Protein AF-A0A5M3VNL1-F1 (afdb_monomer)

Secondary structure (DSSP, 8-state):
-B-TTS-BHHHHHHHHTT-----SS---HHHHHHHHHHH-TTHHHHHHHHHHHHHHH-TT----HHHHHHHHHHHHHHHHHTT-HHHHHHHHHHHHHHHT-S-HHHHHHHIIIIIHHHHHTHHHHGGGS-HHHHHHHHTTTTTTTPPPP---

Foldseek 3Di:
DADPVRHDLLNQLVVLLPPDDDPDAPPCVVVLLVLCCVLVVVCVVVLVVVQVVQPVVDPPGGDDLLNSLSVLQVQLSVCLVVVVLVSLVSSLVSLLVQCVDPRVVSVVSSCSNHLLSCLQCCVPCVVSHDPSSSVVSLVCNVVSVHDNDDDD

Structure (mmCIF, N/CA/C/O backbone):
data_AF-A0A5M3VNL1-F1
#
_entry.id   AF-A0A5M3VNL1-F1
#
loop_
_atom_site.group_PDB
_atom_site.id
_atom_site.type_symbol
_atom_site.label_atom_id
_atom_site.label_alt_id
_atom_site.label_comp_id
_atom_site.label_asym_id
_atom_site.label_entity_id
_atom_site.label_seq_id
_atom_site.pdbx_PDB_ins_code
_atom_site.Cartn_x
_atom_site.Cartn_y
_atom_site.Cartn_z
_atom_site.occupancy
_atom_site.B_iso_or_equiv
_atom_site.auth_seq_id
_atom_site.auth_comp_id
_atom_site.auth_asym_id
_atom_site.auth_atom_id
_atom_site.pdbx_PDB_model_num
ATOM 1 N N . MET A 1 1 ? -15.822 5.816 -4.516 1.00 51.69 1 MET A N 1
ATOM 2 C CA . MET A 1 1 ? -16.149 7.159 -3.954 1.00 51.69 1 MET A CA 1
ATOM 3 C C . MET A 1 1 ? -15.296 8.221 -4.661 1.00 51.69 1 MET A C 1
ATOM 5 O O . MET A 1 1 ? -14.184 7.884 -5.049 1.00 51.69 1 MET A O 1
ATOM 9 N N . THR A 1 2 ? -15.790 9.443 -4.906 1.00 43.41 2 THR A N 1
ATOM 10 C CA . THR A 1 2 ? -15.069 10.491 -5.676 1.00 43.41 2 THR A CA 1
ATOM 11 C C . THR A 1 2 ? -15.063 11.834 -4.944 1.00 43.41 2 THR A C 1
ATOM 13 O O . THR A 1 2 ? -16.042 12.140 -4.263 1.00 43.41 2 THR A O 1
ATOM 16 N N . ASP A 1 3 ? -14.007 12.633 -5.108 1.00 54.22 3 ASP A N 1
ATOM 17 C CA . ASP A 1 3 ? -13.865 13.958 -4.487 1.00 54.22 3 ASP A CA 1
ATOM 18 C C . ASP A 1 3 ? -14.772 15.040 -5.130 1.00 54.22 3 ASP A C 1
ATOM 20 O O . ASP A 1 3 ? -15.550 14.778 -6.053 1.00 54.22 3 ASP A O 1
ATOM 24 N N . GLU A 1 4 ? -14.666 16.292 -4.659 1.00 49.66 4 GLU A N 1
ATOM 25 C CA . GLU A 1 4 ? -15.415 17.450 -5.189 1.00 49.66 4 GLU A CA 1
ATOM 26 C C . GLU A 1 4 ? -15.096 17.781 -6.663 1.00 49.66 4 GLU A C 1
ATOM 28 O O . GLU A 1 4 ? -15.836 18.530 -7.309 1.00 49.66 4 GLU A O 1
ATOM 33 N N . LYS A 1 5 ? -14.008 17.227 -7.209 1.00 54.62 5 LYS A N 1
ATOM 34 C CA . LYS A 1 5 ? -13.589 17.347 -8.611 1.00 54.62 5 LYS A CA 1
ATOM 35 C C . LYS A 1 5 ? -13.962 16.115 -9.443 1.00 54.62 5 LYS A C 1
ATOM 37 O O . LYS A 1 5 ? -13.753 16.132 -10.655 1.00 54.62 5 LYS A O 1
ATOM 42 N N . GLY A 1 6 ? -14.558 15.093 -8.827 1.00 57.34 6 GLY A N 1
ATOM 43 C CA . GLY A 1 6 ? -14.907 13.828 -9.466 1.00 57.34 6 GLY A CA 1
ATOM 44 C C . GLY A 1 6 ? -13.727 12.867 -9.634 1.00 57.34 6 GLY A C 1
ATOM 45 O O . GLY A 1 6 ? -13.888 11.872 -10.337 1.00 57.34 6 GLY A O 1
ATOM 46 N N . GLU A 1 7 ? -12.575 13.144 -9.015 1.00 59.06 7 GLU A N 1
ATOM 47 C CA . GLU A 1 7 ? -11.412 12.254 -9.009 1.00 59.06 7 GLU A CA 1
ATOM 48 C C . GLU A 1 7 ? -11.671 11.096 -8.032 1.00 59.06 7 GLU A C 1
ATOM 50 O O . GLU A 1 7 ? -12.153 11.278 -6.911 1.00 59.06 7 GLU A O 1
ATOM 55 N N . THR A 1 8 ? -11.366 9.876 -8.458 1.00 65.06 8 THR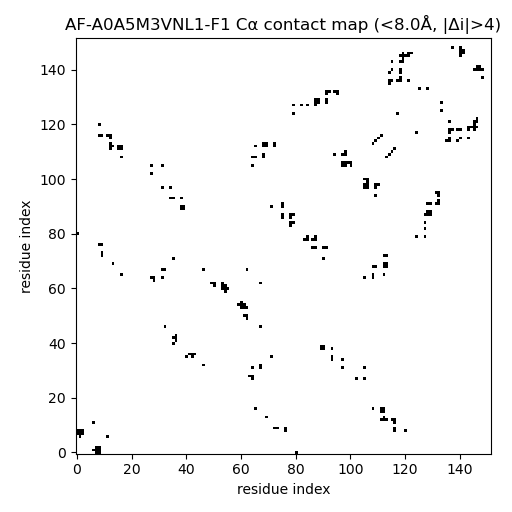 A N 1
ATOM 56 C CA . THR A 1 8 ? -11.374 8.689 -7.595 1.00 65.06 8 THR A CA 1
ATOM 57 C C . THR A 1 8 ? -10.228 8.750 -6.582 1.00 65.06 8 THR A C 1
ATOM 59 O O . THR A 1 8 ? -9.210 9.410 -6.801 1.00 65.06 8 THR A O 1
ATOM 62 N N . MET A 1 9 ? -10.353 8.008 -5.478 1.00 61.34 9 MET A N 1
ATOM 63 C CA . MET A 1 9 ? -9.298 7.895 -4.454 1.00 61.34 9 MET A CA 1
ATOM 64 C C . MET A 1 9 ? -7.929 7.544 -5.058 1.00 61.34 9 MET A C 1
ATOM 66 O O . MET A 1 9 ? -6.891 8.086 -4.678 1.00 61.34 9 MET A O 1
ATOM 70 N N . PHE A 1 10 ? -7.961 6.666 -6.054 1.00 54.94 10 PHE A N 1
ATOM 71 C CA . PHE A 1 10 ? -6.806 6.218 -6.804 1.00 54.94 10 PHE A CA 1
ATOM 72 C C . PHE A 1 10 ? -6.165 7.319 -7.660 1.00 54.94 10 PHE A C 1
ATOM 74 O O . PHE A 1 10 ? -4.942 7.440 -7.682 1.00 54.94 10 PHE A O 1
ATOM 81 N N . GLU A 1 11 ? -6.965 8.137 -8.346 1.00 57.59 11 GLU A N 1
ATOM 82 C CA . GLU A 1 11 ? -6.464 9.215 -9.211 1.00 57.59 11 GLU A CA 1
ATOM 83 C C . GLU A 1 11 ? -5.722 10.294 -8.414 1.00 57.59 11 GLU A C 1
ATOM 85 O O . GLU A 1 11 ? -4.696 10.808 -8.868 1.00 57.59 11 GLU A O 1
ATOM 90 N N . VAL A 1 12 ? -6.172 10.571 -7.189 1.00 58.91 12 VAL A N 1
ATOM 91 C CA . VAL A 1 12 ? -5.509 11.516 -6.282 1.00 58.91 12 VAL A CA 1
ATOM 92 C C . VAL A 1 12 ? -4.145 10.985 -5.825 1.00 58.91 12 VAL A C 1
ATOM 94 O O . VAL A 1 12 ? -3.144 11.689 -5.969 1.00 58.91 12 VAL A O 1
ATOM 97 N N . ALA A 1 13 ? -4.081 9.731 -5.362 1.00 51.62 13 ALA A N 1
ATOM 98 C CA . ALA A 1 13 ? -2.832 9.058 -4.977 1.00 51.62 13 ALA A CA 1
ATOM 99 C C . ALA A 1 13 ? -1.823 8.991 -6.138 1.00 51.62 13 ALA A C 1
ATOM 101 O O . ALA A 1 13 ? -0.607 9.079 -5.971 1.00 51.62 13 ALA A O 1
ATOM 102 N N . MET A 1 14 ? -2.347 8.877 -7.354 1.00 59.78 14 MET A N 1
ATOM 103 C CA . MET A 1 14 ? -1.564 8.817 -8.573 1.00 59.78 14 MET A CA 1
ATOM 104 C C . MET A 1 14 ? -0.910 10.129 -8.979 1.00 59.78 14 MET A C 1
ATOM 106 O O . MET A 1 14 ? 0.213 10.125 -9.485 1.00 59.78 14 MET A O 1
ATOM 110 N N . ARG A 1 15 ? -1.591 11.250 -8.741 1.00 62.09 15 ARG A N 1
ATOM 111 C CA . ARG A 1 15 ? -1.044 12.581 -9.007 1.00 62.09 15 ARG A CA 1
ATOM 112 C C . ARG A 1 15 ? 0.149 12.896 -8.103 1.00 62.09 15 ARG A C 1
ATOM 114 O O . ARG A 1 15 ? 1.102 13.496 -8.586 1.00 62.09 15 ARG A O 1
ATOM 121 N N . ALA A 1 16 ? 0.115 12.471 -6.839 1.00 55.06 16 ALA A N 1
ATOM 122 C CA . ALA A 1 16 ? 1.214 12.674 -5.891 1.00 55.06 16 ALA A CA 1
ATOM 123 C C . ALA A 1 16 ? 2.494 11.927 -6.314 1.00 55.06 16 ALA A C 1
ATOM 125 O O . ALA A 1 16 ? 3.587 12.476 -6.258 1.00 55.06 16 ALA A O 1
ATOM 126 N N . MET A 1 17 ? 2.355 10.710 -6.849 1.00 54.50 17 MET A N 1
ATOM 127 C CA . MET A 1 17 ? 3.491 9.885 -7.283 1.00 54.50 17 MET A CA 1
ATOM 128 C C . MET A 1 17 ? 4.144 10.317 -8.613 1.00 54.50 17 MET A C 1
ATOM 130 O O . MET A 1 17 ? 5.162 9.744 -9.002 1.00 54.50 17 MET A O 1
ATOM 134 N N . ALA A 1 18 ? 3.554 11.258 -9.358 1.00 58.22 18 ALA A N 1
ATOM 135 C CA . ALA A 1 18 ? 3.965 11.579 -10.729 1.00 58.22 18 ALA A CA 1
ATOM 136 C C . ALA A 1 18 ? 5.145 12.571 -10.843 1.00 58.22 18 ALA A C 1
ATOM 138 O O . ALA A 1 18 ? 5.701 12.701 -11.937 1.00 58.22 18 ALA A O 1
ATOM 139 N N . ASP A 1 19 ? 5.571 13.225 -9.756 1.00 48.84 19 ASP A N 1
ATOM 140 C CA . ASP A 1 19 ? 6.730 14.137 -9.744 1.00 48.84 19 ASP A CA 1
ATOM 141 C C . ASP A 1 19 ? 8.049 13.341 -9.641 1.00 48.84 19 ASP A C 1
ATOM 143 O O . ASP A 1 19 ? 8.749 13.293 -8.632 1.00 48.84 19 ASP A O 1
ATOM 147 N N . GLY A 1 20 ? 8.370 12.633 -10.725 1.00 48.47 20 GLY A N 1
ATOM 148 C CA . GLY A 1 20 ? 9.568 11.810 -10.847 1.00 48.47 20 GLY A CA 1
ATOM 149 C C . GLY A 1 20 ? 10.852 12.634 -10.965 1.00 48.47 20 GLY A C 1
ATOM 150 O O . GLY A 1 20 ? 11.078 13.301 -11.975 1.00 48.47 20 GLY A O 1
ATOM 151 N N . SER A 1 21 ? 11.749 12.521 -9.982 1.00 41.94 21 SER A N 1
ATOM 152 C CA . SER A 1 21 ? 13.124 13.024 -10.111 1.00 41.94 21 SER A CA 1
ATOM 153 C C . SER A 1 21 ? 14.162 12.256 -9.279 1.00 41.94 21 SER A C 1
ATOM 155 O O . SER A 1 21 ? 14.864 12.879 -8.490 1.00 41.94 21 SER A O 1
ATOM 157 N N . LEU A 1 22 ? 14.299 10.928 -9.383 1.00 45.62 22 LEU A N 1
ATOM 158 C CA . LEU A 1 22 ? 15.295 10.204 -8.565 1.00 45.62 22 LEU A CA 1
ATOM 159 C C . LEU A 1 22 ? 15.948 9.029 -9.319 1.00 45.62 22 LEU A C 1
ATOM 161 O O . LEU A 1 22 ? 15.529 7.884 -9.189 1.00 45.62 22 LEU A O 1
ATOM 165 N N . ASP A 1 23 ? 16.995 9.340 -10.091 1.00 41.81 23 ASP A N 1
ATOM 166 C CA . ASP A 1 23 ? 17.764 8.406 -10.941 1.00 41.81 23 ASP A CA 1
ATOM 167 C C . ASP A 1 23 ? 19.049 7.836 -10.281 1.00 41.81 23 ASP A C 1
ATOM 169 O O . ASP A 1 23 ? 19.792 7.109 -10.931 1.00 41.81 23 ASP A O 1
ATOM 173 N N . ASP A 1 24 ? 19.320 8.103 -8.993 1.00 42.62 24 ASP A N 1
ATOM 174 C CA . ASP A 1 24 ? 20.570 7.691 -8.304 1.00 42.62 24 ASP A CA 1
ATOM 175 C C . ASP A 1 24 ? 20.341 7.032 -6.916 1.00 42.62 24 ASP A C 1
ATOM 177 O O . ASP A 1 24 ? 21.076 7.260 -5.953 1.00 42.62 24 ASP A O 1
ATOM 181 N N . VAL A 1 25 ? 19.309 6.193 -6.784 1.00 48.88 25 VAL A N 1
ATOM 182 C CA . VAL A 1 25 ? 18.992 5.451 -5.541 1.00 48.88 25 VAL A CA 1
ATOM 183 C C . VAL A 1 25 ? 19.396 3.974 -5.697 1.00 48.88 25 VAL A C 1
ATOM 185 O O . VAL A 1 25 ? 19.259 3.433 -6.799 1.00 48.88 25 VAL A O 1
ATOM 188 N N . PRO A 1 26 ? 19.904 3.291 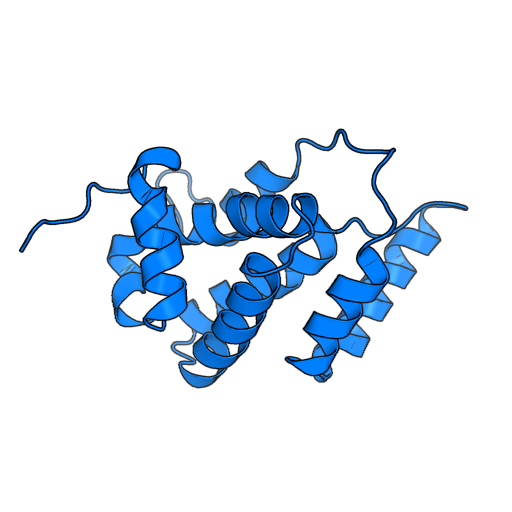-4.644 1.00 55.34 26 PRO A N 1
ATOM 189 C CA . PRO A 1 26 ? 20.051 1.836 -4.641 1.00 55.34 26 PRO A CA 1
ATOM 190 C C . PRO A 1 26 ? 18.816 1.145 -5.220 1.00 55.34 26 PRO A C 1
ATOM 192 O O . PRO A 1 26 ? 17.686 1.562 -4.976 1.00 55.34 26 PRO A O 1
ATOM 195 N N . ASP A 1 27 ? 19.029 0.097 -6.018 1.00 72.50 27 ASP A N 1
ATOM 196 C CA . ASP A 1 27 ? 17.923 -0.622 -6.640 1.00 72.50 27 ASP A CA 1
ATOM 197 C C . ASP A 1 27 ? 17.161 -1.454 -5.594 1.00 72.50 27 ASP A C 1
ATOM 199 O O . ASP A 1 27 ? 17.380 -2.656 -5.446 1.00 72.50 27 ASP A O 1
ATOM 203 N N . ASP A 1 28 ? 16.263 -0.800 -4.857 1.00 81.19 28 ASP A N 1
ATOM 204 C CA . ASP A 1 28 ? 15.419 -1.403 -3.822 1.00 81.19 28 ASP A CA 1
ATOM 205 C C . ASP A 1 28 ? 14.193 -2.127 -4.416 1.00 81.19 28 ASP A C 1
ATOM 207 O O . ASP A 1 28 ? 13.388 -2.725 -3.692 1.00 81.19 28 ASP A O 1
ATOM 211 N N . ARG A 1 29 ? 14.049 -2.140 -5.752 1.00 85.00 29 ARG A N 1
ATOM 212 C CA . ARG A 1 29 ? 12.939 -2.803 -6.460 1.00 85.00 29 ARG A CA 1
ATOM 213 C C . ARG A 1 29 ? 12.837 -4.295 -6.147 1.00 85.00 29 ARG A C 1
ATOM 215 O O . ARG A 1 29 ? 11.721 -4.740 -5.879 1.00 85.00 29 ARG A O 1
ATOM 222 N N . PRO A 1 30 ? 13.928 -5.090 -6.121 1.00 87.75 30 PRO A N 1
ATOM 223 C CA . PRO A 1 30 ? 13.840 -6.507 -5.782 1.00 87.75 30 PRO A CA 1
ATOM 224 C C . PRO A 1 30 ? 13.341 -6.739 -4.353 1.00 87.75 30 PRO A C 1
ATOM 226 O O . PRO A 1 30 ? 12.604 -7.697 -4.119 1.00 87.75 30 PRO A O 1
ATOM 229 N N . TYR A 1 31 ? 13.706 -5.859 -3.412 1.00 89.00 31 TYR A N 1
ATOM 230 C CA . TYR A 1 31 ? 13.223 -5.928 -2.035 1.00 89.00 31 TYR A CA 1
ATOM 231 C C . TYR A 1 31 ? 11.714 -5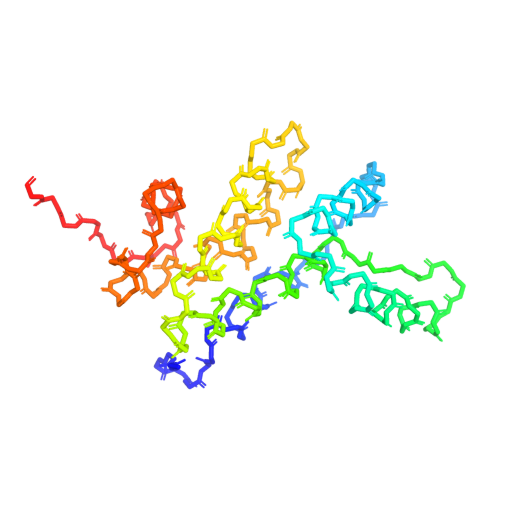.681 -1.980 1.00 89.00 31 TYR A C 1
ATOM 233 O O . TYR A 1 31 ? 10.979 -6.554 -1.519 1.00 89.00 31 TYR A O 1
ATOM 241 N N . VAL A 1 32 ? 11.240 -4.552 -2.519 1.00 91.62 32 VAL A N 1
ATOM 242 C CA . VAL A 1 32 ? 9.808 -4.205 -2.505 1.00 91.62 32 VAL A CA 1
ATOM 243 C C . VAL A 1 32 ? 8.978 -5.257 -3.236 1.00 91.62 32 VAL A C 1
ATOM 245 O O . VAL A 1 32 ? 7.998 -5.758 -2.687 1.00 91.62 32 VAL A O 1
ATOM 248 N N . ARG A 1 33 ? 9.416 -5.689 -4.424 1.00 93.56 33 ARG A N 1
ATOM 249 C CA . ARG A 1 33 ? 8.786 -6.784 -5.173 1.00 93.56 33 ARG A CA 1
ATOM 250 C C . ARG A 1 33 ? 8.692 -8.065 -4.336 1.00 93.56 33 ARG A C 1
ATOM 252 O O . ARG A 1 33 ? 7.662 -8.736 -4.343 1.00 93.56 33 ARG A O 1
ATOM 259 N N . GLY A 1 34 ? 9.763 -8.418 -3.623 1.00 94.62 34 GLY A N 1
ATOM 260 C CA . GLY A 1 34 ? 9.814 -9.595 -2.758 1.00 94.62 34 GLY A CA 1
ATOM 261 C C . GLY A 1 34 ? 8.856 -9.510 -1.569 1.00 94.6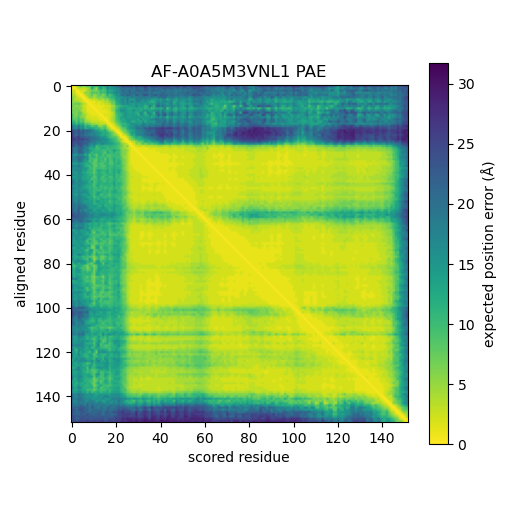2 34 GLY A C 1
ATOM 262 O O . GLY A 1 34 ? 8.173 -10.489 -1.272 1.00 94.62 34 GLY A O 1
ATOM 263 N N . VAL A 1 35 ? 8.768 -8.346 -0.918 1.00 95.88 35 VAL A N 1
ATOM 264 C CA . VAL A 1 35 ? 7.819 -8.096 0.180 1.00 95.88 35 VAL A CA 1
ATOM 265 C C . VAL A 1 35 ? 6.380 -8.216 -0.321 1.00 95.88 35 VAL A C 1
ATOM 267 O O . VAL A 1 35 ? 5.596 -8.947 0.286 1.00 95.88 35 VAL A O 1
ATOM 270 N N . ILE A 1 36 ? 6.054 -7.583 -1.454 1.00 96.75 36 ILE A N 1
ATOM 271 C CA . ILE A 1 36 ? 4.710 -7.639 -2.044 1.00 96.75 36 ILE A CA 1
ATOM 272 C C . ILE A 1 36 ? 4.318 -9.083 -2.344 1.00 96.75 36 ILE A C 1
ATOM 274 O O . ILE A 1 36 ? 3.294 -9.540 -1.856 1.00 96.75 36 ILE A O 1
ATOM 278 N N . VAL A 1 37 ? 5.147 -9.839 -3.070 1.00 97.31 37 VAL A N 1
ATOM 279 C CA . VAL A 1 37 ? 4.827 -11.232 -3.435 1.00 97.31 37 VAL A CA 1
ATOM 280 C C . VAL A 1 37 ? 4.752 -12.152 -2.214 1.00 97.31 37 VAL A C 1
ATOM 282 O O . VAL A 1 37 ? 4.011 -13.131 -2.224 1.00 97.31 37 VAL A O 1
ATOM 285 N N . ARG A 1 38 ? 5.488 -11.862 -1.137 1.00 96.88 38 ARG A N 1
ATOM 286 C CA . ARG A 1 38 ? 5.394 -12.650 0.098 1.00 96.88 38 ARG A CA 1
ATOM 287 C C . ARG A 1 38 ? 4.042 -12.474 0.791 1.00 96.88 38 ARG A C 1
ATOM 289 O O . ARG A 1 38 ? 3.509 -13.454 1.304 1.00 96.88 38 ARG A O 1
ATOM 296 N N . TRP A 1 39 ? 3.517 -11.252 0.828 1.00 97.00 39 TRP A N 1
ATOM 297 C CA . TRP A 1 39 ? 2.225 -10.942 1.449 1.00 97.00 39 TRP A CA 1
ATOM 298 C C . TRP A 1 39 ? 1.033 -11.213 0.524 1.00 97.00 39 TRP A C 1
ATOM 300 O O . TRP A 1 39 ? -0.019 -11.634 0.996 1.00 97.00 39 TRP A O 1
ATOM 310 N N . LEU A 1 40 ? 1.216 -11.010 -0.780 1.00 96.88 40 LEU A N 1
ATOM 311 C CA . LEU A 1 40 ? 0.211 -11.128 -1.836 1.00 96.88 40 LEU A CA 1
ATOM 312 C C . LEU A 1 40 ? 0.761 -12.004 -2.977 1.00 96.88 40 LEU A C 1
ATOM 314 O O . LEU A 1 40 ? 1.179 -11.486 -4.015 1.00 96.88 40 LEU A O 1
ATOM 318 N N . PRO A 1 41 ? 0.823 -13.339 -2.823 1.00 96.75 41 PRO A N 1
ATOM 319 C CA . PRO A 1 41 ? 1.445 -14.218 -3.819 1.00 96.75 41 PRO A CA 1
ATOM 320 C C . PRO A 1 41 ? 0.856 -14.098 -5.229 1.00 96.75 41 PRO A C 1
ATOM 322 O O . PRO A 1 41 ? 1.577 -14.203 -6.223 1.00 96.75 41 PRO A O 1
ATOM 325 N N . GLU A 1 42 ? -0.443 -13.835 -5.337 1.00 95.00 42 GLU A N 1
ATOM 326 C CA . GLU A 1 42 ? -1.137 -13.608 -6.603 1.00 95.00 42 GLU A CA 1
ATOM 327 C C . GLU A 1 42 ? -0.637 -12.372 -7.367 1.00 95.00 42 GLU A C 1
ATOM 329 O O . GLU A 1 42 ? -0.768 -12.319 -8.595 1.00 95.00 42 GLU A O 1
ATOM 334 N N . PHE A 1 43 ? 0.025 -11.427 -6.689 1.00 96.88 43 PHE A N 1
ATOM 335 C CA . PHE A 1 43 ? 0.640 -10.273 -7.337 1.00 96.88 43 PHE A CA 1
ATOM 336 C C . PHE A 1 43 ? 1.864 -10.646 -8.173 1.00 96.88 43 PHE A C 1
ATOM 338 O O . PHE A 1 43 ? 2.211 -9.867 -9.052 1.00 96.88 43 PHE A O 1
ATOM 345 N N . ASP A 1 44 ? 2.493 -11.821 -8.015 1.00 96.94 44 ASP A N 1
ATOM 346 C CA . ASP A 1 44 ? 3.671 -12.174 -8.834 1.00 96.94 44 ASP A CA 1
ATOM 347 C C . ASP A 1 44 ? 3.368 -12.090 -10.340 1.00 96.94 44 ASP A C 1
ATOM 349 O O . ASP A 1 44 ? 4.188 -11.607 -11.121 1.00 96.94 44 ASP A O 1
ATOM 353 N N . LEU A 1 45 ? 2.161 -12.490 -10.755 1.00 95.44 45 LEU A N 1
ATOM 354 C CA . LEU A 1 45 ? 1.726 -12.371 -12.147 1.00 95.44 45 LEU A CA 1
ATOM 355 C C . LEU A 1 45 ? 1.445 -10.922 -12.560 1.00 95.44 45 LEU A C 1
ATOM 357 O O . LEU A 1 45 ? 1.739 -10.556 -13.698 1.00 95.44 45 LEU A O 1
ATOM 361 N N . VAL A 1 46 ? 0.887 -10.105 -11.664 1.00 95.44 46 VAL A N 1
ATOM 362 C CA . VAL A 1 46 ? 0.628 -8.676 -11.907 1.00 95.44 46 VAL A CA 1
ATOM 363 C C . VAL A 1 46 ? 1.951 -7.930 -12.074 1.00 95.44 46 VAL A C 1
ATOM 365 O O . VAL A 1 46 ? 2.147 -7.246 -13.079 1.00 95.44 46 VAL A O 1
ATOM 368 N N . LEU A 1 47 ? 2.895 -8.152 -11.157 1.00 94.56 47 LEU A N 1
ATOM 369 C CA . LEU A 1 47 ? 4.210 -7.517 -11.168 1.00 94.56 47 LEU A CA 1
ATOM 370 C C . LEU A 1 47 ? 5.006 -7.903 -12.418 1.00 94.56 47 LEU A C 1
ATOM 372 O O . LEU A 1 47 ? 5.525 -7.034 -13.112 1.00 94.56 47 LEU A O 1
ATOM 376 N N . ARG A 1 48 ? 5.004 -9.185 -12.805 1.00 94.88 48 ARG A N 1
ATOM 377 C CA . ARG A 1 48 ? 5.640 -9.621 -14.063 1.00 94.88 48 ARG A CA 1
ATOM 378 C C . ARG A 1 48 ? 5.057 -8.942 -15.299 1.00 94.88 48 ARG A C 1
ATOM 380 O O . ARG A 1 48 ? 5.784 -8.711 -16.262 1.00 94.88 48 ARG A O 1
ATOM 387 N N . ARG A 1 49 ? 3.751 -8.653 -15.316 1.00 93.69 49 ARG A N 1
ATOM 388 C CA . ARG A 1 49 ? 3.107 -7.982 -16.456 1.00 93.69 49 ARG A CA 1
ATOM 389 C C . ARG A 1 49 ? 3.534 -6.524 -16.562 1.00 93.69 49 ARG A C 1
ATOM 391 O O . ARG A 1 49 ? 3.860 -6.098 -17.665 1.00 93.69 49 ARG A O 1
ATOM 398 N N . ILE A 1 50 ? 3.575 -5.788 -15.452 1.00 91.94 50 ILE A N 1
ATOM 399 C CA . ILE A 1 50 ? 4.051 -4.396 -15.468 1.00 91.94 50 ILE A CA 1
ATOM 400 C C . ILE A 1 50 ? 5.557 -4.325 -15.769 1.00 91.94 50 ILE A C 1
ATOM 402 O O . ILE A 1 50 ? 5.984 -3.469 -16.535 1.00 91.94 50 ILE A O 1
ATOM 406 N N . GLU A 1 51 ? 6.349 -5.283 -15.272 1.00 91.69 51 GLU A N 1
ATOM 407 C CA . GLU A 1 51 ? 7.779 -5.436 -15.593 1.00 91.69 51 GLU A CA 1
ATOM 408 C C . GLU A 1 51 ? 8.004 -5.676 -17.088 1.00 91.69 51 GLU A C 1
ATOM 410 O O . GLU A 1 51 ? 8.859 -5.038 -17.710 1.00 91.69 51 GLU A O 1
ATOM 415 N N . ALA A 1 52 ? 7.211 -6.571 -17.680 1.00 90.38 52 ALA A N 1
ATOM 416 C CA . ALA A 1 52 ? 7.258 -6.850 -19.108 1.00 90.38 52 ALA A CA 1
ATOM 417 C C . ALA A 1 52 ? 6.816 -5.642 -19.946 1.00 90.38 52 ALA A C 1
ATOM 419 O O . ALA A 1 52 ? 7.420 -5.383 -20.985 1.00 90.38 52 ALA A O 1
ATOM 420 N N . ALA A 1 53 ? 5.798 -4.900 -19.496 1.00 89.88 53 ALA A N 1
ATOM 421 C CA . ALA A 1 53 ? 5.336 -3.689 -20.166 1.00 89.88 53 ALA A CA 1
ATOM 422 C C . ALA A 1 53 ? 6.427 -2.608 -20.185 1.00 89.88 53 ALA A C 1
ATOM 424 O O . ALA A 1 53 ? 6.762 -2.122 -21.260 1.00 89.88 53 ALA A O 1
ATOM 425 N N . ALA A 1 54 ? 7.056 -2.322 -19.040 1.00 85.62 54 ALA A N 1
ATOM 426 C CA . ALA A 1 54 ? 8.164 -1.368 -18.963 1.00 85.62 54 ALA A CA 1
ATOM 427 C C . ALA A 1 54 ? 9.348 -1.796 -19.845 1.00 85.62 54 ALA A C 1
ATOM 429 O O . ALA A 1 54 ? 9.900 -0.996 -20.594 1.00 85.62 54 ALA A O 1
ATOM 430 N N . SER A 1 55 ? 9.692 -3.088 -19.834 1.00 83.44 55 SER A N 1
ATOM 431 C CA . SER A 1 55 ? 10.777 -3.625 -20.669 1.00 83.44 55 SER A CA 1
ATOM 432 C C . SER A 1 55 ? 10.499 -3.502 -22.175 1.00 83.44 55 SER A C 1
ATOM 434 O O . SER A 1 55 ? 11.434 -3.482 -22.976 1.00 83.44 55 SER A O 1
ATOM 436 N N . ALA A 1 56 ? 9.226 -3.444 -22.583 1.00 88.00 56 ALA A N 1
ATOM 437 C CA . ALA A 1 56 ? 8.834 -3.285 -23.981 1.00 88.00 56 ALA A CA 1
ATOM 438 C C . ALA A 1 56 ? 8.992 -1.841 -24.492 1.00 88.00 56 ALA A C 1
ATOM 440 O O . ALA A 1 56 ? 9.027 -1.639 -25.706 1.00 88.00 56 ALA A O 1
ATOM 441 N N . GLU A 1 57 ? 9.118 -0.852 -23.601 1.00 83.69 57 GLU A N 1
ATOM 442 C CA . GLU A 1 57 ? 9.314 0.558 -23.968 1.00 83.69 57 GLU A CA 1
ATOM 443 C C . GLU A 1 57 ? 10.735 0.846 -24.467 1.00 83.69 57 GLU A C 1
ATOM 445 O O . GLU A 1 57 ? 10.946 1.774 -25.249 1.00 83.69 57 GLU A O 1
ATOM 450 N N . GLY A 1 58 ? 11.713 0.030 -24.068 1.00 76.75 58 GLY A N 1
ATOM 451 C CA . GLY A 1 58 ? 13.070 0.114 -24.584 1.00 76.75 58 GLY A CA 1
ATOM 452 C C . GLY A 1 58 ? 14.122 -0.532 -23.681 1.00 76.75 58 GLY A C 1
ATOM 453 O O . GLY A 1 58 ? 13.863 -0.859 -22.522 1.00 76.75 58 GLY A O 1
ATOM 454 N N . PRO A 1 59 ? 15.346 -0.726 -24.202 1.00 72.81 59 PRO A N 1
ATOM 455 C CA . PRO A 1 59 ? 16.465 -1.196 -23.398 1.00 72.81 59 PRO A CA 1
ATOM 456 C C . PRO A 1 59 ? 16.747 -0.240 -22.234 1.00 72.81 59 PRO A C 1
ATOM 458 O O . PRO A 1 59 ? 16.935 0.954 -22.447 1.00 72.81 59 PRO A O 1
ATOM 461 N N . GLY A 1 60 ? 16.829 -0.779 -21.017 1.00 70.50 60 GLY A N 1
ATOM 462 C CA . GLY A 1 60 ? 17.125 0.004 -19.813 1.00 70.50 60 GLY A CA 1
ATOM 463 C C . GLY A 1 60 ? 15.915 0.692 -19.178 1.00 70.50 60 GLY A C 1
ATOM 464 O O . GLY A 1 60 ? 16.090 1.351 -18.158 1.00 70.50 60 GLY A O 1
ATOM 465 N N . THR A 1 61 ? 14.707 0.521 -19.721 1.00 76.50 61 THR A N 1
ATOM 466 C CA . THR A 1 61 ? 13.479 0.958 -19.051 1.00 76.50 61 THR A CA 1
ATOM 467 C C . THR A 1 61 ? 13.071 -0.061 -17.991 1.00 76.50 61 THR A C 1
ATOM 469 O O . THR A 1 61 ? 13.054 -1.268 -18.234 1.00 76.50 61 THR A O 1
ATOM 472 N N . PHE A 1 62 ? 12.728 0.426 -16.801 1.00 80.12 62 PHE A N 1
ATOM 473 C CA . PHE A 1 62 ? 12.345 -0.402 -15.665 1.00 80.12 62 PHE A CA 1
ATOM 474 C C . PHE A 1 62 ? 11.098 0.151 -14.985 1.00 80.12 62 PHE A C 1
ATOM 476 O O . PHE A 1 62 ? 10.832 1.349 -15.012 1.00 80.12 62 PHE A O 1
ATOM 483 N N . VAL A 1 63 ? 10.376 -0.732 -14.300 1.00 84.75 63 VAL A N 1
ATOM 484 C CA . VAL A 1 63 ? 9.265 -0.346 -13.428 1.00 84.75 63 VAL A CA 1
ATOM 485 C C . VAL A 1 63 ? 9.802 0.493 -12.272 1.00 84.75 63 VAL A C 1
ATOM 487 O O . VAL A 1 63 ? 10.777 0.111 -11.619 1.00 84.75 63 VAL A O 1
ATOM 490 N N . SER A 1 64 ? 9.175 1.640 -12.022 1.00 84.56 64 SER A N 1
ATOM 491 C CA . SER A 1 64 ? 9.498 2.477 -10.868 1.00 84.56 64 SER A CA 1
ATOM 492 C C . SER A 1 64 ? 8.997 1.838 -9.569 1.00 84.56 64 SER A C 1
ATOM 494 O O . SER A 1 64 ? 8.015 1.097 -9.566 1.00 84.56 64 SER A O 1
ATOM 496 N N . LEU A 1 65 ? 9.625 2.158 -8.435 1.00 83.38 65 LEU A N 1
ATOM 497 C CA . LEU A 1 65 ? 9.130 1.726 -7.120 1.00 83.38 65 LEU A CA 1
ATOM 498 C C . LEU A 1 65 ? 7.689 2.192 -6.867 1.00 83.38 65 LEU A C 1
ATOM 500 O O . LEU A 1 65 ? 6.860 1.400 -6.424 1.00 83.38 65 LEU A O 1
ATOM 504 N N . ALA A 1 66 ? 7.373 3.430 -7.257 1.00 84.94 66 ALA A N 1
ATOM 505 C CA . ALA A 1 66 ? 6.017 3.972 -7.223 1.00 84.94 66 ALA A CA 1
ATOM 506 C C . ALA A 1 66 ? 5.011 3.099 -7.986 1.00 84.94 66 ALA A C 1
ATOM 508 O O . ALA A 1 66 ? 3.896 2.904 -7.521 1.00 84.94 66 ALA A O 1
ATOM 509 N N . SER A 1 67 ? 5.403 2.489 -9.108 1.00 88.12 67 SER A N 1
ATOM 510 C CA . SER A 1 67 ? 4.514 1.596 -9.864 1.00 88.12 67 SER A CA 1
ATOM 511 C C . SER A 1 67 ? 4.190 0.298 -9.113 1.00 88.12 67 SER A C 1
ATOM 513 O O . SER A 1 67 ? 3.081 -0.215 -9.243 1.00 88.12 67 SER A O 1
ATOM 515 N N . TYR A 1 68 ? 5.113 -0.226 -8.297 1.00 90.81 68 TYR A N 1
ATOM 516 C CA . TYR A 1 68 ? 4.819 -1.368 -7.423 1.00 90.81 68 TYR A CA 1
ATOM 517 C C . TYR A 1 68 ? 3.884 -0.989 -6.277 1.00 90.81 68 TYR A C 1
ATOM 519 O O . TYR A 1 68 ? 2.961 -1.736 -5.964 1.00 90.81 68 TYR A O 1
ATOM 527 N N . ILE A 1 69 ? 4.104 0.169 -5.656 1.00 91.38 69 ILE A N 1
ATOM 528 C CA . ILE A 1 69 ? 3.243 0.640 -4.567 1.00 91.38 69 ILE A CA 1
ATOM 529 C C . ILE A 1 69 ? 1.855 1.010 -5.092 1.00 91.38 69 ILE A C 1
ATOM 531 O O . ILE A 1 69 ? 0.862 0.686 -4.450 1.00 91.38 69 ILE A O 1
ATOM 535 N N . ARG A 1 70 ? 1.766 1.570 -6.303 1.00 89.50 70 ARG A N 1
ATOM 536 C CA . ARG A 1 70 ? 0.507 1.887 -6.982 1.00 89.50 70 ARG A CA 1
ATOM 537 C C . ARG A 1 70 ? -0.421 0.679 -7.072 1.00 89.50 70 ARG A C 1
ATOM 539 O O . ARG A 1 70 ? -1.572 0.796 -6.677 1.00 89.50 70 ARG A O 1
ATOM 546 N N . VAL A 1 71 ? 0.058 -0.472 -7.550 1.00 92.69 71 VAL A N 1
ATOM 547 C CA . VAL A 1 71 ? -0.811 -1.657 -7.687 1.00 92.69 71 VAL A CA 1
ATOM 548 C C . VAL A 1 71 ? -1.287 -2.189 -6.332 1.00 92.69 71 VAL A C 1
ATOM 550 O O . VAL A 1 71 ? -2.383 -2.728 -6.235 1.00 92.69 71 VAL A O 1
ATOM 553 N N . VAL A 1 72 ? -0.488 -2.021 -5.273 1.00 95.06 72 VAL A N 1
ATOM 554 C CA . VAL A 1 72 ? -0.896 -2.360 -3.900 1.00 95.06 72 VAL A CA 1
ATOM 555 C C . VAL A 1 72 ? -1.932 -1.361 -3.381 1.00 95.06 72 VAL A C 1
ATOM 557 O O . VAL A 1 72 ? -2.896 -1.758 -2.733 1.00 95.06 72 VAL A O 1
ATOM 560 N N . ALA A 1 73 ? -1.750 -0.073 -3.675 1.00 92.50 73 ALA A N 1
ATOM 561 C CA . ALA A 1 73 ? -2.684 0.982 -3.306 1.00 92.50 73 ALA A CA 1
ATOM 562 C C . ALA A 1 73 ? -4.043 0.786 -3.994 1.00 92.50 73 ALA A C 1
ATOM 564 O O . ALA A 1 73 ? -5.068 0.846 -3.326 1.00 92.50 73 ALA A O 1
ATOM 565 N N . GLU A 1 74 ? -4.051 0.491 -5.299 1.00 92.31 74 GLU A N 1
ATOM 566 C CA . GLU A 1 74 ? -5.257 0.153 -6.072 1.00 92.31 74 GLU A CA 1
ATOM 567 C C . GLU A 1 74 ? -6.064 -0.957 -5.393 1.00 92.31 74 GLU A C 1
ATOM 569 O O . GLU A 1 74 ? -7.265 -0.813 -5.177 1.00 92.31 74 GLU A O 1
ATOM 574 N N . ASP A 1 75 ? -5.389 -2.035 -4.997 1.00 95.62 75 ASP A N 1
ATOM 575 C CA . ASP A 1 75 ? -6.015 -3.183 -4.344 1.00 95.62 75 ASP A CA 1
ATOM 576 C C . ASP A 1 75 ? -6.513 -2.856 -2.930 1.00 95.62 75 ASP A C 1
ATOM 578 O O . ASP A 1 75 ? -7.560 -3.351 -2.522 1.00 95.62 75 ASP A O 1
ATOM 582 N N . LEU A 1 76 ? -5.818 -1.978 -2.193 1.00 95.19 76 LEU A N 1
ATOM 583 C CA . LEU A 1 76 ? -6.295 -1.489 -0.897 1.00 95.19 76 LEU A CA 1
ATOM 584 C C . LEU A 1 76 ? -7.576 -0.674 -1.053 1.00 95.19 76 LEU A C 1
ATOM 586 O O . LEU A 1 76 ? -8.539 -0.906 -0.326 1.00 95.19 76 LEU A O 1
ATOM 590 N N . PHE A 1 77 ? -7.585 0.288 -1.976 1.00 91.62 77 PHE A N 1
ATOM 591 C 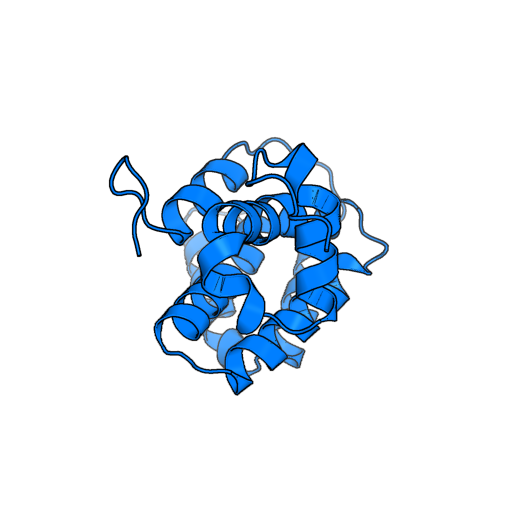CA . PHE A 1 77 ? -8.749 1.139 -2.197 1.00 91.62 77 PHE A CA 1
ATOM 592 C C . PHE A 1 77 ? -9.942 0.323 -2.693 1.00 91.62 77 PHE A C 1
ATOM 594 O O . PHE A 1 77 ? -11.042 0.510 -2.185 1.00 91.62 77 PHE A O 1
ATOM 601 N N . GLN A 1 78 ? -9.722 -0.644 -3.588 1.00 93.50 78 GLN A N 1
ATOM 602 C CA . GLN A 1 78 ? -10.773 -1.565 -4.018 1.00 93.50 78 GLN A CA 1
ATOM 603 C C . GLN A 1 78 ? -11.295 -2.420 -2.853 1.00 93.50 78 GLN A C 1
ATOM 605 O O . GLN A 1 78 ? -12.502 -2.542 -2.677 1.00 93.50 78 GLN A O 1
ATOM 610 N N . ALA A 1 79 ? -10.408 -2.960 -2.012 1.00 95.56 79 ALA A N 1
ATOM 611 C CA . ALA A 1 79 ? -10.808 -3.734 -0.838 1.00 95.56 79 ALA A CA 1
ATOM 612 C C . ALA A 1 79 ? -11.634 -2.912 0.165 1.00 95.56 79 ALA A C 1
ATOM 614 O O . ALA A 1 79 ? -12.537 -3.453 0.799 1.00 95.56 79 ALA A O 1
ATOM 615 N N . ILE A 1 80 ? -11.337 -1.616 0.299 1.00 92.56 80 ILE A N 1
ATOM 616 C CA . ILE A 1 80 ? -12.148 -0.678 1.081 1.00 92.56 80 ILE A CA 1
ATOM 617 C C . ILE A 1 80 ? -13.524 -0.495 0.434 1.00 92.56 80 ILE A C 1
ATOM 619 O O . ILE A 1 80 ? -14.528 -0.583 1.129 1.00 92.56 80 ILE A O 1
ATOM 623 N N . GLU A 1 81 ? -13.602 -0.279 -0.879 1.00 91.44 81 GLU A N 1
ATOM 624 C CA . GLU A 1 81 ? -14.895 -0.136 -1.565 1.00 91.44 81 GLU A CA 1
ATOM 625 C C . GLU A 1 81 ? -15.765 -1.404 -1.478 1.00 91.44 81 GLU A C 1
ATOM 627 O O . GLU A 1 81 ? -16.990 -1.300 -1.402 1.00 91.44 81 GLU A O 1
ATOM 632 N N . ASP A 1 82 ? -15.139 -2.582 -1.438 1.00 94.25 82 ASP A N 1
ATOM 633 C CA . ASP A 1 82 ? -15.811 -3.884 -1.361 1.00 94.25 82 ASP A CA 1
ATOM 634 C C . ASP A 1 82 ? -16.093 -4.368 0.079 1.00 94.25 82 ASP A C 1
ATOM 636 O O . ASP A 1 82 ? -16.612 -5.475 0.256 1.00 94.25 82 ASP A O 1
ATOM 640 N N . ASP A 1 83 ? -15.757 -3.582 1.112 1.00 93.56 83 ASP A N 1
ATOM 641 C CA . ASP A 1 83 ? -15.829 -3.987 2.529 1.00 93.56 83 ASP A CA 1
ATOM 642 C C . ASP A 1 83 ? -15.048 -5.296 2.841 1.00 93.56 83 ASP A C 1
ATOM 644 O O . ASP A 1 83 ? -15.369 -6.044 3.775 1.00 93.56 83 ASP A O 1
ATOM 648 N N . ASP A 1 84 ? -13.982 -5.604 2.089 1.00 96.75 84 ASP A N 1
ATOM 649 C CA . ASP A 1 84 ? -13.162 -6.804 2.305 1.00 96.75 84 ASP A CA 1
ATOM 650 C C . ASP A 1 84 ? -12.135 -6.587 3.424 1.00 96.75 84 ASP A C 1
ATOM 652 O O . ASP A 1 84 ? -10.939 -6.374 3.210 1.00 96.75 84 ASP A O 1
ATOM 656 N N . ILE A 1 85 ? -12.614 -6.699 4.664 1.00 94.62 85 ILE A N 1
ATOM 657 C CA . ILE A 1 85 ? -11.809 -6.513 5.879 1.00 94.62 85 ILE A CA 1
ATOM 658 C C . ILE A 1 85 ? -10.550 -7.389 5.892 1.00 94.62 85 ILE A C 1
ATOM 660 O O . ILE A 1 85 ? -9.486 -6.935 6.310 1.00 94.62 85 ILE A O 1
ATOM 664 N N . ARG A 1 86 ? -10.630 -8.636 5.407 1.00 96.06 86 ARG A N 1
ATOM 665 C CA . ARG A 1 86 ? -9.462 -9.533 5.395 1.00 96.06 86 ARG A CA 1
ATOM 666 C C . ARG A 1 86 ? -8.400 -9.023 4.437 1.00 96.06 86 ARG A C 1
ATOM 668 O O . ARG A 1 86 ? -7.210 -9.088 4.744 1.00 96.06 86 ARG A O 1
ATOM 675 N N . ARG A 1 87 ? -8.822 -8.532 3.273 1.00 96.94 87 ARG A N 1
ATOM 676 C CA . ARG A 1 87 ? -7.909 -7.977 2.282 1.00 96.94 87 ARG A CA 1
ATOM 677 C C . ARG A 1 87 ? -7.267 -6.686 2.780 1.00 96.94 87 ARG A C 1
ATOM 679 O O . ARG A 1 87 ? -6.045 -6.558 2.692 1.00 96.94 87 ARG A O 1
ATOM 686 N N . ILE A 1 88 ? -8.049 -5.809 3.409 1.00 96.75 88 ILE A N 1
ATOM 687 C CA . ILE A 1 88 ? -7.552 -4.590 4.062 1.00 96.75 88 ILE A CA 1
ATOM 688 C C . ILE A 1 88 ? -6.500 -4.935 5.127 1.00 96.75 88 ILE A C 1
ATOM 690 O O . ILE A 1 88 ? -5.442 -4.307 5.157 1.00 96.75 88 ILE A O 1
ATOM 694 N N . GLU A 1 89 ? -6.727 -5.946 5.973 1.00 95.94 89 GLU A N 1
ATOM 695 C CA . GLU A 1 89 ? -5.767 -6.381 7.003 1.00 95.94 89 GLU A CA 1
ATOM 696 C C . GLU A 1 89 ? -4.432 -6.865 6.419 1.00 95.94 89 GLU A C 1
ATOM 698 O O . GLU A 1 89 ? -3.359 -6.492 6.913 1.00 95.94 89 GLU A O 1
ATOM 703 N N . ILE A 1 90 ? -4.483 -7.672 5.355 1.00 97.62 90 ILE A N 1
ATOM 704 C CA . ILE A 1 90 ? -3.286 -8.193 4.683 1.00 97.62 90 ILE A CA 1
ATOM 705 C C . ILE A 1 90 ? -2.485 -7.045 4.067 1.00 97.62 90 ILE A C 1
ATOM 707 O O . ILE A 1 90 ? -1.284 -6.926 4.322 1.00 97.62 90 ILE A O 1
ATOM 711 N N . ILE A 1 91 ? -3.144 -6.174 3.299 1.00 97.44 91 ILE A N 1
ATOM 712 C CA . ILE A 1 91 ? -2.468 -5.063 2.621 1.00 97.44 91 ILE A CA 1
ATOM 713 C C . ILE A 1 91 ? -1.939 -4.051 3.642 1.00 97.44 91 ILE A C 1
ATOM 715 O O . ILE A 1 91 ? -0.814 -3.577 3.515 1.00 97.44 91 ILE A O 1
ATOM 719 N N . SER A 1 92 ? -2.682 -3.789 4.718 1.00 96.06 92 SER A N 1
ATOM 720 C CA . SER A 1 92 ? -2.212 -2.928 5.810 1.00 96.06 92 SER A CA 1
ATOM 721 C C . SER A 1 92 ? -0.941 -3.469 6.462 1.00 96.06 92 SER A C 1
ATOM 723 O O . SER A 1 92 ? -0.034 -2.701 6.768 1.00 96.06 92 SER A O 1
ATOM 725 N N . SER A 1 93 ? -0.848 -4.786 6.657 1.00 96.94 93 SER A N 1
ATOM 726 C CA . SER A 1 93 ? 0.341 -5.419 7.241 1.00 96.94 93 SER A CA 1
ATOM 727 C C . SER A 1 93 ? 1.559 -5.302 6.321 1.00 96.94 93 SER A C 1
ATOM 729 O O . SER A 1 93 ? 2.651 -4.982 6.789 1.00 96.94 93 SER A O 1
ATOM 731 N N . LEU A 1 94 ? 1.358 -5.485 5.012 1.00 97.25 94 LEU A N 1
ATOM 732 C CA . LEU A 1 94 ? 2.373 -5.232 3.988 1.00 97.25 94 LEU A CA 1
ATOM 733 C C . LEU A 1 94 ? 2.860 -3.777 4.050 1.00 97.25 94 LEU A C 1
ATOM 735 O O . LEU A 1 94 ? 4.066 -3.539 4.109 1.00 97.25 94 LEU A O 1
ATOM 739 N N . LEU A 1 95 ? 1.943 -2.805 4.060 1.00 96.19 95 LEU A N 1
ATOM 740 C CA . LEU A 1 95 ? 2.287 -1.380 4.062 1.00 96.19 95 LEU A CA 1
ATOM 741 C C . LEU A 1 95 ? 3.035 -0.974 5.334 1.00 96.19 95 LEU A C 1
ATOM 743 O O . LEU A 1 95 ? 4.019 -0.247 5.251 1.00 96.19 95 LEU A O 1
ATOM 747 N N . LEU A 1 96 ? 2.620 -1.481 6.497 1.00 96.12 96 LEU A N 1
ATOM 748 C CA . LEU A 1 96 ? 3.325 -1.254 7.760 1.00 96.12 96 LEU A CA 1
ATOM 749 C C . LEU A 1 96 ? 4.742 -1.833 7.742 1.00 96.12 96 LEU A C 1
ATOM 751 O O . LEU A 1 96 ? 5.661 -1.204 8.264 1.00 96.12 96 LEU A O 1
ATOM 755 N N . GLU A 1 97 ? 4.944 -2.997 7.120 1.00 95.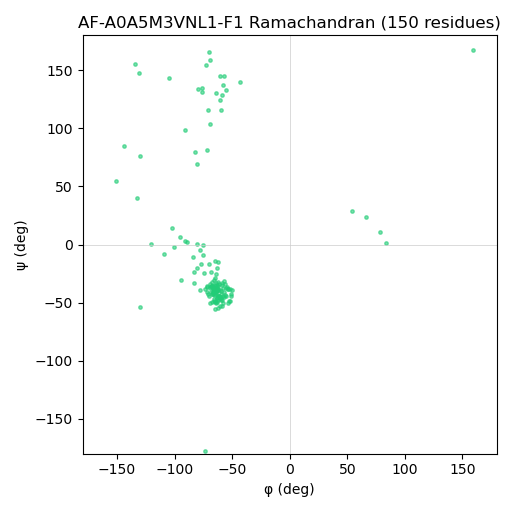44 97 GLU A N 1
ATOM 756 C CA . GLU A 1 97 ? 6.290 -3.537 6.946 1.00 95.44 97 GLU A CA 1
ATOM 757 C C . GLU A 1 97 ? 7.146 -2.613 6.069 1.00 95.44 97 GLU A C 1
ATOM 759 O O . GLU A 1 97 ? 8.269 -2.283 6.454 1.00 95.44 97 GLU A O 1
ATOM 764 N N . LEU A 1 98 ? 6.612 -2.143 4.939 1.00 93.75 98 LEU A N 1
ATOM 765 C CA . LEU A 1 98 ? 7.326 -1.219 4.053 1.00 93.75 98 LEU A CA 1
ATOM 766 C C . LEU A 1 98 ? 7.635 0.123 4.734 1.00 93.75 98 LEU A C 1
ATOM 768 O O . LEU A 1 98 ? 8.744 0.627 4.585 1.00 93.75 98 LEU A O 1
ATOM 772 N N . LEU A 1 99 ? 6.710 0.664 5.532 1.00 92.88 99 LEU A N 1
ATOM 773 C CA . LEU A 1 99 ? 6.931 1.875 6.331 1.00 92.88 99 LEU A CA 1
ATOM 774 C C . LEU A 1 99 ? 8.011 1.677 7.402 1.00 92.88 99 LEU A C 1
ATOM 776 O O . LEU A 1 99 ? 8.753 2.609 7.700 1.00 92.88 99 LEU A O 1
ATOM 780 N N . SER A 1 100 ? 8.127 0.466 7.955 1.00 91.62 100 SER A N 1
ATOM 781 C CA . SER A 1 100 ? 9.164 0.108 8.932 1.00 91.62 100 SER A CA 1
ATOM 782 C C . SER A 1 100 ? 10.544 -0.161 8.318 1.00 91.62 100 SER A C 1
ATOM 784 O O . SER A 1 100 ? 11.508 -0.402 9.050 1.00 91.62 100 SER A O 1
ATOM 786 N N . SER A 1 101 ? 10.651 -0.139 6.985 1.00 88.06 101 SER A N 1
ATOM 787 C CA . SER A 1 101 ? 11.913 -0.319 6.275 1.00 88.06 101 SER A CA 1
ATOM 788 C C . SER A 1 101 ? 12.926 0.764 6.655 1.00 88.06 101 SER A C 1
ATOM 790 O O . SER A 1 101 ? 12.585 1.930 6.830 1.00 88.06 101 SER A O 1
ATOM 792 N N . SER A 1 102 ? 14.212 0.406 6.720 1.00 81.06 102 SER A N 1
ATOM 793 C CA . SER A 1 102 ? 15.298 1.389 6.856 1.00 81.06 102 SER A CA 1
ATOM 794 C C . SER A 1 102 ? 15.594 2.143 5.552 1.00 81.06 102 SER A C 1
ATOM 796 O O . SER A 1 102 ? 16.515 2.957 5.510 1.00 81.06 102 SER A O 1
ATOM 798 N N . ILE A 1 103 ? 14.871 1.829 4.475 1.00 82.56 103 ILE A N 1
ATOM 799 C CA . ILE A 1 103 ? 15.037 2.422 3.152 1.00 82.56 103 ILE A CA 1
ATOM 800 C C . ILE A 1 103 ? 14.112 3.636 3.058 1.00 82.56 103 ILE A C 1
ATOM 802 O O . ILE A 1 103 ? 12.922 3.495 2.780 1.00 82.56 103 ILE A O 1
ATOM 806 N N . SER A 1 104 ? 14.673 4.830 3.267 1.00 78.00 104 SER A N 1
ATOM 807 C CA . SER A 1 104 ? 13.912 6.087 3.318 1.00 78.00 104 SER A CA 1
ATOM 808 C C . SER A 1 104 ? 13.034 6.305 2.091 1.00 78.00 104 SER A C 1
ATOM 810 O O . SER A 1 104 ? 11.902 6.753 2.225 1.00 78.00 104 SER A O 1
ATOM 812 N N . PHE A 1 105 ? 13.531 5.932 0.910 1.00 78.81 105 PHE A N 1
ATOM 813 C CA . PHE A 1 105 ? 12.794 6.105 -0.335 1.00 78.81 105 PHE A CA 1
ATOM 814 C C . PHE A 1 105 ? 11.554 5.202 -0.425 1.00 78.81 105 PHE A C 1
ATOM 816 O O . PHE A 1 105 ? 10.515 5.619 -0.924 1.00 78.81 105 PHE A O 1
ATOM 823 N N . VAL A 1 106 ? 11.616 3.977 0.108 1.00 84.12 106 VAL A N 1
ATOM 824 C CA . VAL A 1 106 ? 10.441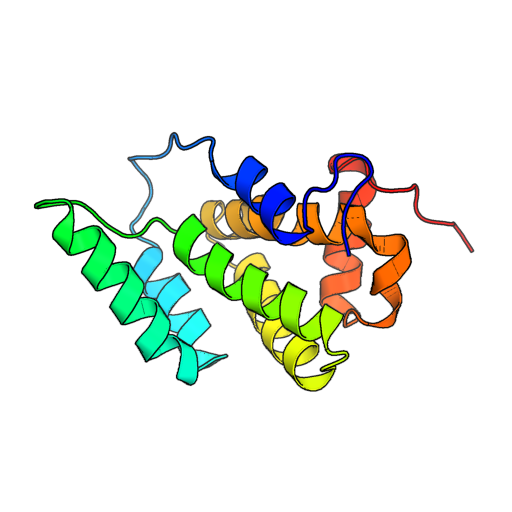 3.090 0.176 1.00 84.12 106 VAL A CA 1
ATOM 825 C C . VAL A 1 106 ? 9.396 3.674 1.118 1.00 84.12 106 VAL A C 1
ATOM 827 O O . VAL A 1 106 ? 8.215 3.691 0.780 1.00 84.12 106 VAL A O 1
ATOM 830 N N . THR A 1 107 ? 9.830 4.180 2.273 1.00 88.00 107 THR A N 1
ATOM 831 C CA . THR A 1 107 ? 8.942 4.843 3.229 1.00 88.00 107 THR A CA 1
ATOM 832 C C . THR A 1 107 ? 8.265 6.058 2.595 1.00 88.00 107 THR A C 1
ATOM 834 O O . THR A 1 107 ? 7.046 6.155 2.662 1.00 88.00 107 THR A O 1
ATOM 837 N N . GLU A 1 108 ? 9.017 6.929 1.921 1.00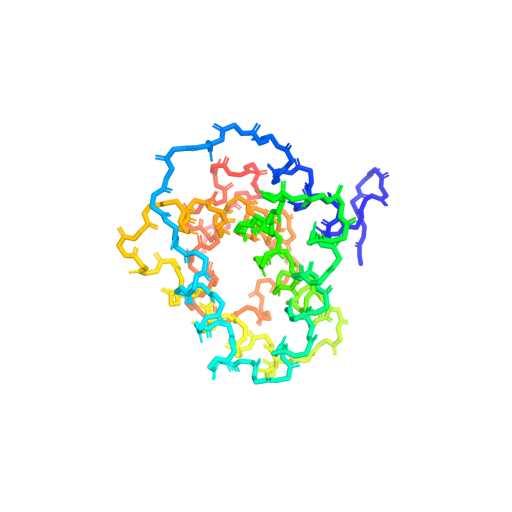 85.62 108 GLU A N 1
ATOM 838 C CA . GLU A 1 108 ? 8.501 8.130 1.248 1.00 85.62 108 GLU A CA 1
ATOM 839 C C . GLU A 1 108 ? 7.442 7.794 0.188 1.00 85.62 108 GLU A C 1
ATOM 841 O O . GLU A 1 108 ? 6.339 8.334 0.228 1.00 85.62 108 GLU A O 1
ATOM 846 N N . VAL A 1 109 ? 7.709 6.815 -0.683 1.00 85.12 109 VAL A N 1
ATOM 847 C CA . VAL A 1 109 ? 6.746 6.390 -1.714 1.00 85.12 109 VAL A CA 1
ATOM 848 C C . VAL A 1 109 ? 5.459 5.828 -1.101 1.00 85.12 109 VAL A C 1
ATOM 850 O O . VAL A 1 109 ? 4.380 6.030 -1.652 1.00 85.12 109 VAL A O 1
ATOM 853 N N . VAL A 1 110 ? 5.533 5.121 0.031 1.00 89.19 110 VAL A N 1
ATOM 854 C CA . VAL A 1 110 ? 4.327 4.631 0.722 1.00 89.19 110 VAL A CA 1
ATOM 855 C C . VAL A 1 110 ? 3.584 5.770 1.425 1.00 89.19 110 VAL A C 1
ATOM 857 O O . VAL A 1 110 ? 2.352 5.797 1.411 1.00 89.19 110 VAL A O 1
ATOM 860 N N . GLU A 1 111 ? 4.303 6.719 2.022 1.00 88.88 111 GLU A N 1
ATOM 861 C CA . GLU A 1 111 ? 3.701 7.896 2.649 1.00 88.88 111 GLU A CA 1
ATOM 862 C C . GLU A 1 111 ? 2.914 8.735 1.635 1.00 88.88 111 GLU A C 1
ATOM 864 O O . GLU A 1 111 ? 1.732 8.997 1.853 1.00 88.88 111 GLU A O 1
ATOM 869 N N . GLU A 1 112 ? 3.540 9.107 0.521 1.00 82.25 112 GLU A N 1
ATOM 870 C CA . GLU A 1 112 ? 2.939 9.975 -0.500 1.00 82.25 112 GLU A CA 1
ATOM 871 C C . GLU A 1 112 ? 1.956 9.212 -1.394 1.00 82.25 112 GLU A C 1
ATOM 873 O O . GLU A 1 112 ? 0.876 9.695 -1.721 1.00 82.25 112 GLU A O 1
ATOM 878 N N . GLY A 1 113 ? 2.285 7.972 -1.758 1.00 75.19 113 GLY A N 1
ATOM 879 C CA . GLY A 1 113 ? 1.468 7.177 -2.671 1.00 75.19 113 GLY A CA 1
ATOM 880 C C . GLY A 1 113 ? 0.263 6.496 -2.024 1.00 75.19 113 GLY A C 1
ATOM 881 O O . GLY A 1 113 ? -0.657 6.104 -2.738 1.00 75.19 113 GLY A O 1
ATOM 882 N N . VAL A 1 114 ? 0.251 6.316 -0.697 1.00 88.81 114 VAL A N 1
ATOM 883 C CA . VAL A 1 114 ? -0.814 5.564 -0.009 1.00 88.81 114 VAL A CA 1
ATOM 884 C C . VAL A 1 114 ? -1.383 6.322 1.178 1.00 88.81 114 VAL A C 1
ATOM 886 O O . VAL A 1 114 ? -2.600 6.503 1.248 1.00 88.81 114 VAL A O 1
ATOM 889 N N . LEU A 1 115 ? -0.542 6.772 2.116 1.00 91.12 115 LEU A N 1
ATOM 890 C CA . LEU A 1 115 ? -1.049 7.401 3.340 1.00 91.12 115 LEU A CA 1
ATOM 891 C C . LEU A 1 115 ? -1.725 8.744 3.064 1.00 91.12 115 LEU A C 1
ATOM 893 O O . LEU A 1 115 ? -2.736 9.029 3.700 1.00 91.12 115 LEU A O 1
ATOM 897 N N . GLU A 1 116 ? -1.228 9.534 2.111 1.00 86.19 116 GLU A N 1
ATOM 898 C CA . GLU A 1 116 ? -1.884 10.775 1.680 1.00 86.19 116 GLU A CA 1
ATOM 899 C C . GLU A 1 116 ? -3.294 10.508 1.125 1.00 86.19 116 GLU A C 1
ATOM 901 O O . GLU A 1 116 ? -4.263 11.156 1.527 1.00 86.19 116 GLU A O 1
ATOM 906 N N . GLY A 1 117 ? -3.437 9.486 0.274 1.00 85.69 117 GLY A N 1
ATOM 907 C CA . GLY A 1 117 ? -4.739 9.068 -0.247 1.00 85.69 117 GLY A CA 1
ATOM 908 C C . GLY A 1 117 ? -5.693 8.612 0.862 1.00 85.69 117 GLY A C 1
ATOM 909 O O . GLY A 1 117 ? -6.849 9.024 0.894 1.00 85.69 117 GLY A O 1
ATOM 910 N N . LEU A 1 118 ? -5.212 7.817 1.824 1.00 89.50 118 LEU A N 1
ATOM 911 C CA . LEU A 1 118 ? -6.012 7.397 2.982 1.00 89.50 118 LEU A CA 1
ATOM 912 C C . LEU A 1 118 ? -6.388 8.573 3.896 1.00 89.50 118 LEU A C 1
ATOM 914 O O . LEU A 1 118 ? -7.497 8.603 4.427 1.00 89.50 118 LEU A O 1
ATOM 918 N N . ALA A 1 119 ? -5.487 9.541 4.076 1.00 87.12 119 ALA A N 1
ATOM 919 C CA . ALA A 1 119 ? -5.713 10.735 4.886 1.00 87.12 119 ALA A CA 1
ATOM 920 C C . ALA A 1 119 ? -6.848 11.600 4.329 1.00 87.12 119 ALA A C 1
ATOM 922 O O . ALA A 1 119 ? -7.658 12.119 5.099 1.00 87.12 119 ALA A O 1
ATOM 923 N N . HIS A 1 120 ? -6.938 11.716 3.003 1.00 83.62 120 HIS A N 1
ATOM 924 C CA . HIS A 1 120 ? -7.991 12.483 2.343 1.00 83.62 120 HIS A CA 1
ATOM 925 C C . HIS A 1 120 ? -9.398 11.947 2.658 1.00 83.62 120 HIS A C 1
ATOM 927 O O . HIS A 1 120 ? -10.312 12.726 2.912 1.00 83.62 120 HIS A O 1
ATOM 933 N N . TYR A 1 121 ? -9.556 10.622 2.713 1.00 84.06 121 TYR A N 1
ATOM 934 C CA . TYR A 1 121 ? -10.839 9.949 2.964 1.00 84.06 121 TYR A CA 1
ATOM 935 C C . TYR A 1 121 ? -10.987 9.439 4.400 1.00 84.06 121 TYR A C 1
ATOM 937 O O . TYR A 1 121 ? -11.864 8.626 4.697 1.00 84.06 121 TYR A O 1
ATOM 945 N N . TYR A 1 122 ? -10.124 9.896 5.310 1.00 87.56 122 TYR A N 1
ATOM 946 C CA . TYR A 1 122 ? -9.979 9.294 6.631 1.00 87.56 122 TYR A CA 1
ATOM 947 C C . TYR A 1 122 ? -11.286 9.267 7.435 1.00 87.56 122 TYR A C 1
ATOM 949 O O . TYR A 1 122 ? -11.570 8.275 8.104 1.00 87.56 122 TYR A O 1
ATOM 957 N N . SER A 1 123 ? -12.114 10.314 7.340 1.00 87.19 123 SER A N 1
ATOM 958 C CA . SER A 1 123 ? -13.410 10.370 8.032 1.00 87.19 123 SER A CA 1
ATOM 959 C C . SER A 1 123 ? -14.336 9.214 7.673 1.00 87.19 123 SER A C 1
ATOM 961 O O . SER A 1 123 ? -15.112 8.782 8.522 1.00 87.19 123 SER A O 1
ATOM 963 N N . ASP A 1 124 ? -14.231 8.715 6.445 1.00 85.50 124 ASP A N 1
ATOM 964 C CA . ASP A 1 124 ? -15.174 7.762 5.871 1.00 85.50 124 ASP A CA 1
ATOM 965 C C . ASP A 1 124 ? -14.688 6.323 6.061 1.00 85.50 124 ASP A C 1
ATOM 967 O O . ASP A 1 124 ? -15.494 5.410 6.217 1.00 85.50 124 ASP A O 1
ATOM 971 N N . ILE A 1 125 ? -13.366 6.125 6.094 1.00 89.12 125 ILE A N 1
ATOM 972 C CA . ILE A 1 125 ? -12.741 4.793 6.106 1.00 89.12 125 ILE A CA 1
ATOM 973 C C . ILE A 1 125 ? -12.087 4.435 7.443 1.00 89.12 125 ILE A C 1
ATOM 975 O O . ILE A 1 125 ? -11.639 3.302 7.613 1.00 89.12 125 ILE A O 1
ATOM 979 N N . SER A 1 126 ? -11.983 5.381 8.389 1.00 89.81 126 SER A N 1
ATOM 980 C CA . SER A 1 126 ? -11.202 5.199 9.625 1.00 89.81 126 SER A CA 1
ATOM 981 C C . SER A 1 126 ? -11.551 3.911 10.366 1.00 89.81 126 SER A C 1
ATOM 983 O O . SER A 1 126 ? -10.641 3.195 10.775 1.00 89.81 126 SER A O 1
ATOM 985 N N . ASP A 1 127 ? -12.835 3.562 10.472 1.00 89.06 127 ASP A N 1
ATOM 986 C CA . ASP A 1 127 ? -13.300 2.359 11.169 1.00 89.06 127 ASP A CA 1
ATOM 987 C C . ASP A 1 127 ? -12.920 1.044 10.476 1.00 89.06 127 ASP A C 1
ATOM 989 O O . ASP A 1 127 ? -12.784 0.023 11.152 1.00 89.06 127 ASP A O 1
ATOM 993 N N . MET A 1 128 ? -12.666 1.080 9.168 1.00 89.94 128 MET A N 1
ATOM 994 C CA . MET A 1 128 ? -12.253 -0.075 8.367 1.00 89.94 128 MET A CA 1
ATOM 995 C C . MET A 1 128 ? -10.747 -0.330 8.457 1.00 89.94 128 MET A C 1
ATOM 997 O O . MET A 1 128 ? -10.289 -1.454 8.252 1.00 89.94 128 MET A O 1
ATOM 1001 N N . LEU A 1 129 ? -9.960 0.702 8.778 1.00 91.69 129 LEU A N 1
ATOM 1002 C CA . LEU A 1 129 ? -8.508 0.591 8.834 1.00 91.69 129 LEU A CA 1
ATOM 1003 C C . LEU A 1 129 ? -8.044 -0.132 10.110 1.00 91.69 129 LEU A C 1
ATOM 1005 O O . LEU A 1 129 ? -8.412 0.277 11.224 1.00 91.69 129 LEU A O 1
ATOM 1009 N N . PRO A 1 130 ? -7.153 -1.135 9.988 1.00 93.31 130 PRO A N 1
ATOM 1010 C CA . PRO A 1 130 ? -6.467 -1.739 11.120 1.00 93.31 130 PRO A CA 1
ATOM 1011 C C . PRO A 1 130 ? -5.696 -0.696 11.929 1.00 93.31 130 PRO A C 1
ATOM 1013 O O . PRO A 1 130 ? -5.107 0.233 11.376 1.00 93.31 130 PRO A O 1
ATOM 1016 N N . LEU A 1 131 ? -5.646 -0.882 13.251 1.00 91.88 131 LEU A N 1
ATOM 1017 C CA . LEU A 1 131 ? -5.114 0.106 14.199 1.00 91.88 131 LEU A CA 1
ATOM 1018 C C . LEU A 1 131 ? -3.708 0.620 13.847 1.00 91.88 131 LEU A C 1
ATOM 1020 O O . LEU A 1 131 ? -3.425 1.797 14.049 1.00 91.88 131 LEU A O 1
ATOM 1024 N N . GLY A 1 132 ? -2.824 -0.251 13.350 1.00 92.12 132 GLY A N 1
ATOM 1025 C CA . GLY A 1 132 ? -1.471 0.143 12.956 1.00 92.12 132 GLY A CA 1
ATOM 1026 C C . GLY A 1 132 ? -1.484 1.163 11.818 1.00 92.12 132 GLY A C 1
ATOM 1027 O O . GLY A 1 132 ? -0.953 2.256 11.978 1.00 92.12 132 GLY A O 1
ATOM 1028 N N . LEU A 1 133 ? -2.154 0.840 10.708 1.00 92.94 133 LEU A N 1
ATOM 1029 C CA . LEU A 1 133 ? -2.232 1.725 9.545 1.00 92.94 133 LEU A CA 1
ATOM 1030 C C . LEU A 1 133 ? -3.017 3.000 9.870 1.00 92.94 133 LEU A C 1
ATOM 1032 O O . LEU A 1 133 ? -2.606 4.089 9.485 1.00 92.94 133 LEU A O 1
ATOM 1036 N N . ARG A 1 134 ? -4.088 2.876 10.661 1.00 93.81 134 ARG A N 1
ATOM 1037 C CA . ARG A 1 134 ? -4.860 4.013 11.172 1.00 93.81 134 ARG A CA 1
ATOM 1038 C C . ARG A 1 134 ? -3.963 5.041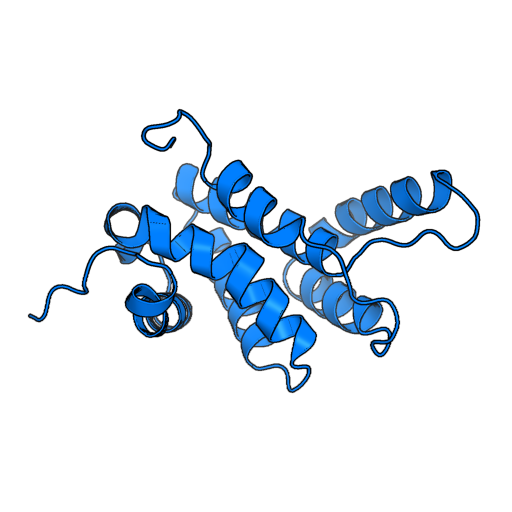 11.868 1.00 93.81 134 ARG A C 1
ATOM 1040 O O . ARG A 1 134 ? -4.020 6.217 11.533 1.00 93.81 134 ARG A O 1
ATOM 1047 N N . ARG A 1 135 ? -3.087 4.597 12.776 1.00 93.12 135 ARG A N 1
ATOM 1048 C CA . ARG A 1 135 ? -2.142 5.476 13.489 1.00 93.12 135 ARG A CA 1
ATOM 1049 C C . ARG A 1 135 ? -1.138 6.153 12.561 1.00 93.12 135 ARG A C 1
ATOM 1051 O O . ARG A 1 135 ? -0.795 7.309 12.791 1.00 93.12 135 ARG A O 1
ATOM 1058 N N . GLU A 1 136 ? -0.663 5.448 11.536 1.00 94.12 136 GLU A N 1
ATOM 1059 C CA . GLU A 1 136 ? 0.255 6.024 10.546 1.00 94.12 136 GLU A CA 1
ATOM 1060 C C . GLU A 1 136 ? -0.415 7.120 9.706 1.00 94.12 136 GLU A C 1
ATOM 1062 O O . GLU A 1 136 ? 0.227 8.125 9.394 1.00 94.12 136 GLU A O 1
ATOM 1067 N N . VAL A 1 137 ? -1.703 6.960 9.382 1.00 90.56 137 VAL A N 1
ATOM 1068 C CA . VAL A 1 137 ? -2.502 7.993 8.706 1.00 90.56 137 VAL A CA 1
ATOM 1069 C C . VAL A 1 137 ? -2.756 9.174 9.649 1.00 90.56 137 VAL A C 1
ATOM 1071 O O . VAL A 1 137 ? -2.461 10.316 9.298 1.00 90.56 137 VAL A O 1
ATOM 1074 N N . GLU A 1 138 ? -3.226 8.913 10.874 1.00 90.88 138 GLU A N 1
ATOM 1075 C CA . GLU A 1 138 ? -3.528 9.941 11.883 1.00 90.88 138 GLU A CA 1
ATOM 1076 C C . GLU A 1 138 ? -2.333 10.840 12.200 1.00 90.88 138 GLU A C 1
ATOM 1078 O O . GLU A 1 138 ? -2.479 12.062 12.276 1.00 90.88 138 GLU A O 1
ATOM 1083 N N . SER A 1 139 ? -1.140 10.258 12.348 1.00 89.75 139 SER A N 1
ATOM 1084 C CA . SER A 1 139 ? 0.078 11.010 12.668 1.00 89.75 139 SER A CA 1
ATOM 1085 C C . SER A 1 139 ? 0.496 11.986 11.564 1.00 89.75 139 SER A C 1
ATOM 1087 O O . SER A 1 139 ? 1.311 12.878 11.811 1.00 89.75 139 SER A O 1
ATOM 1089 N N . ARG A 1 140 ? -0.079 11.851 10.361 1.00 84.75 140 ARG A N 1
ATOM 1090 C CA . ARG A 1 140 ? 0.253 12.645 9.175 1.00 84.75 140 ARG A CA 1
ATOM 1091 C C . ARG A 1 140 ? -0.923 13.442 8.606 1.00 84.75 140 ARG A C 1
ATOM 1093 O O . ARG A 1 140 ? -0.708 14.208 7.672 1.00 84.75 140 ARG A O 1
ATOM 1100 N N . LEU A 1 141 ? -2.121 13.374 9.199 1.00 79.44 141 LEU A N 1
ATOM 1101 C CA . LEU A 1 141 ? -3.301 14.140 8.750 1.00 79.44 141 LEU A CA 1
ATOM 1102 C C . LEU A 1 141 ? -3.006 15.638 8.584 1.00 79.44 141 LEU A C 1
ATOM 1104 O O . LEU A 1 141 ? -3.352 16.228 7.564 1.00 79.44 141 LEU A O 1
ATOM 1108 N N . VAL A 1 142 ? -2.298 16.235 9.550 1.00 72.75 142 VAL A N 1
ATOM 1109 C CA . VAL A 1 142 ? -1.915 17.659 9.519 1.00 72.75 142 VAL A CA 1
ATOM 1110 C C . VAL A 1 142 ? -0.969 17.968 8.353 1.00 72.75 142 VAL A C 1
ATOM 1112 O O . VAL A 1 142 ? -1.077 19.029 7.744 1.00 72.75 142 VAL A O 1
ATOM 1115 N N . ARG A 1 143 ? -0.055 17.044 8.021 1.00 76.31 143 ARG A N 1
ATOM 1116 C CA . ARG A 1 143 ? 0.881 17.183 6.891 1.00 76.31 143 ARG A CA 1
ATOM 1117 C C . ARG A 1 143 ? 0.148 17.097 5.551 1.00 76.31 143 ARG A C 1
ATOM 1119 O O . ARG A 1 143 ? 0.500 17.833 4.639 1.00 76.31 143 ARG A O 1
ATOM 1126 N N . PHE A 1 144 ? -0.858 16.234 5.449 1.00 72.50 144 PHE A N 1
ATOM 1127 C CA . PHE A 1 144 ? -1.582 15.958 4.204 1.00 72.50 144 PHE A CA 1
ATOM 1128 C C . PHE A 1 144 ? -2.813 16.847 3.977 1.00 72.50 144 PHE A C 1
ATOM 1130 O O . PHE A 1 144 ? -3.533 16.668 3.000 1.00 72.50 144 PHE A O 1
ATOM 1137 N N . GLY A 1 145 ? -3.086 17.805 4.869 1.00 60.88 145 GLY A N 1
ATOM 1138 C CA . GLY A 1 145 ? -4.283 18.646 4.772 1.00 60.88 145 GLY A CA 1
ATOM 1139 C C . GLY A 1 145 ? -5.592 17.873 4.978 1.00 60.88 145 GLY A C 1
ATOM 1140 O O . GLY A 1 145 ? -6.640 18.314 4.507 1.00 60.88 145 GLY A O 1
ATOM 1141 N N . GLY A 1 146 ? -5.533 16.726 5.664 1.00 56.38 146 GLY A N 1
ATOM 1142 C CA . GLY A 1 146 ? -6.708 15.954 6.061 1.00 56.38 146 GLY A CA 1
ATOM 1143 C C . GLY A 1 146 ? -7.525 16.663 7.153 1.00 56.38 146 GLY A C 1
ATOM 1144 O O . GLY A 1 146 ? -7.038 17.614 7.775 1.00 56.38 146 GLY A O 1
ATOM 1145 N N . PRO A 1 147 ? -8.771 16.225 7.413 1.00 53.56 147 PRO A N 1
ATOM 1146 C CA . PRO A 1 147 ? -9.601 16.811 8.463 1.00 53.56 147 PRO A CA 1
ATOM 1147 C C . PRO A 1 147 ? -8.901 16.710 9.828 1.00 53.56 147 PRO A C 1
ATOM 1149 O O . PRO A 1 147 ? -8.314 15.677 10.153 1.00 53.56 147 PRO A O 1
ATOM 1152 N N . GLU A 1 148 ? -8.957 17.779 10.635 1.00 50.75 148 GLU A N 1
ATOM 1153 C CA . GLU A 1 148 ? -8.334 17.779 11.964 1.00 50.75 148 GLU A CA 1
ATOM 1154 C C . GLU A 1 148 ? -8.865 16.605 12.810 1.00 50.75 148 GLU A C 1
ATOM 1156 O O . GLU A 1 148 ? -10.086 16.394 12.874 1.00 50.75 148 GLU A O 1
ATOM 1161 N N . PRO A 1 149 ? -7.984 15.833 13.476 1.00 50.19 149 PRO A N 1
ATOM 1162 C CA . PRO A 1 149 ? -8.410 14.714 14.301 1.00 50.19 149 PRO A CA 1
ATOM 1163 C C . PRO A 1 149 ? -9.320 15.220 15.424 1.00 50.19 149 PRO A C 1
ATOM 1165 O O . PRO A 1 149 ? -8.954 16.105 16.201 1.00 50.19 149 PRO A O 1
ATOM 1168 N N . ARG A 1 150 ? -10.529 14.655 15.520 1.00 42.84 150 ARG A N 1
ATOM 1169 C CA . ARG A 1 150 ? -11.466 14.989 16.597 1.00 42.84 150 ARG A CA 1
ATOM 1170 C C . ARG A 1 150 ? -10.922 14.451 17.917 1.00 42.84 150 ARG A C 1
ATOM 1172 O O . ARG A 1 150 ? -11.008 13.258 18.189 1.00 42.84 150 ARG A O 1
ATOM 1179 N N . VAL A 1 151 ? -10.381 15.347 18.738 1.00 43.75 151 VAL A N 1
ATOM 1180 C CA . VAL A 1 151 ? -10.014 15.059 20.128 1.00 43.75 151 VAL A CA 1
ATOM 1181 C C . VAL A 1 151 ? -11.282 14.624 20.870 1.00 43.75 151 VAL A C 1
ATOM 1183 O O . VAL A 1 151 ? -12.228 15.407 20.973 1.00 43.75 151 VAL A O 1
ATOM 1186 N N . SER A 1 152 ? -11.315 13.373 21.332 1.00 42.88 152 SER A N 1
ATOM 1187 C CA . SER A 1 152 ? -12.320 12.864 22.278 1.00 42.88 152 SER A CA 1
ATOM 1188 C C . SER A 1 152 ? -11.707 12.741 23.664 1.00 42.88 152 SER A C 1
ATOM 1190 O O . SER A 1 152 ? -10.549 12.271 23.739 1.00 42.88 152 SER A O 1
#

Nearest PDB structures (foldseek):
  8gac-assembly1_A  TM=4.212E-01  e=6.222E+00  synthetic construct
  4lac-assembly1_A  TM=3.239E-01  e=6.872E+00  Homo sapiens
  3ljb-assembly2_B-2  TM=1.821E-01  e=4.393E+00  Homo sapiens

Sequence (152 aa):
MTDEKGETMFEVAMRAMADGSLDDVPDDRPYVRGVIVRWLPEFDLVLRRIEAAASAEGPGTFVSLASYIRVVAEDLFQAIEDDDIRRIEIISSLLLELLSSSISFVTEVVEEGVLEGLAHYYSDISDMLPLGLRREVESRLVRFGGPEPRVS

Radius of gyration: 15.46 Å; Cα contacts (8 Å, |Δi|>4): 154; chains: 1; bounding box: 37×33×47 Å

Solvent-accessible surface area (backbone atoms only — not comparable to full-atom values): 8781 Å² total; per-residue (Å²): 120,59,50,100,85,66,44,38,60,62,56,56,16,48,59,62,60,62,80,80,82,79,94,86,64,81,85,55,53,67,56,54,54,48,53,49,32,72,74,38,60,78,44,49,64,55,53,50,48,53,43,50,53,31,45,69,77,34,94,88,42,68,66,51,65,59,60,60,51,46,59,53,40,50,52,40,54,48,22,58,78,67,67,33,59,69,55,38,49,52,50,41,52,49,50,52,52,46,55,67,43,92,48,64,67,56,24,48,47,45,44,49,37,36,36,41,36,50,23,70,48,32,93,81,44,49,89,72,43,53,72,70,52,40,50,61,27,61,79,38,16,80,81,64,72,22,76,78,81,80,87,126

Organism: NCBI:txid35763

pLDDT: mean 81.21, std 16.76, range [41.81, 97.62]

Mean predicted aligned error: 8.21 Å